Protein AF-T1JHG7-F1 (afdb_monomer)

Radius of gyration: 32.0 Å; Cα contacts (8 Å, |Δi|>4): 4; chains: 1; bounding box: 45×43×95 Å

Organism: Strigamia maritima (NCBI:txid126957)

Foldseek 3Di:
DDDDDPDDDPDDDPDDCVPDDPCDDDDVVVVVVVVVVVVVVVVVCVVCPCVVPDDPPDDPVPPPDPPPDDDDDPPPPPPPPPPPPPPPDDDPPPPPPDDD

Structure (mmCIF, N/CA/C/O backbone):
data_AF-T1JHG7-F1
#
_entry.id   AF-T1JHG7-F1
#
loop_
_atom_site.group_PDB
_atom_site.id
_atom_site.type_symbol
_atom_site.label_atom_id
_atom_site.label_alt_id
_atom_site.label_comp_id
_atom_site.label_asym_id
_atom_site.label_entity_id
_atom_site.label_seq_id
_atom_site.pdbx_PDB_ins_code
_atom_site.Cartn_x
_atom_site.Cartn_y
_atom_site.Cartn_z
_atom_site.occupancy
_atom_site.B_iso_or_equiv
_atom_site.auth_se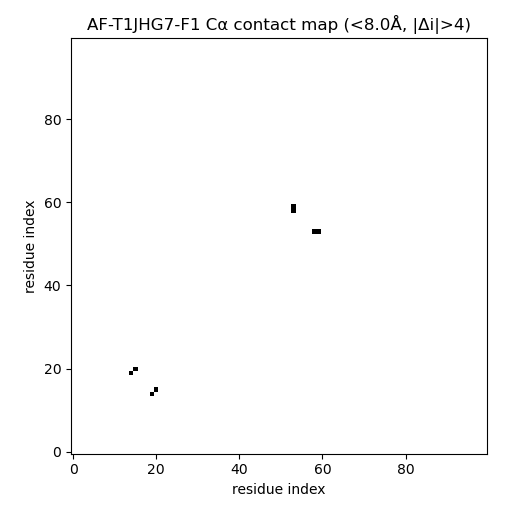q_id
_atom_site.auth_comp_id
_atom_site.auth_asym_id
_atom_site.auth_atom_id
_atom_site.pdbx_PDB_model_num
ATOM 1 N N . MET A 1 1 ? 11.712 -19.863 -55.958 1.00 50.16 1 MET A N 1
ATOM 2 C CA . MET A 1 1 ? 11.772 -19.200 -54.638 1.00 50.16 1 MET A CA 1
ATOM 3 C C . MET A 1 1 ? 11.812 -17.704 -54.896 1.00 50.16 1 MET A C 1
ATOM 5 O O . MET A 1 1 ? 12.670 -17.278 -55.656 1.00 50.16 1 MET A O 1
ATOM 9 N N . ASN A 1 2 ? 10.835 -16.945 -54.396 1.00 55.88 2 ASN A N 1
ATOM 10 C CA . ASN A 1 2 ? 10.801 -15.489 -54.581 1.00 55.88 2 ASN A CA 1
ATOM 11 C C . ASN A 1 2 ? 11.834 -14.843 -53.638 1.00 55.88 2 ASN A C 1
ATOM 13 O O . ASN A 1 2 ? 11.928 -15.295 -52.495 1.00 55.88 2 ASN A O 1
ATOM 17 N N . PRO A 1 3 ? 12.617 -13.843 -54.080 1.00 63.75 3 PRO A N 1
ATOM 18 C CA . PRO A 1 3 ? 13.590 -13.191 -53.213 1.00 63.75 3 PRO A CA 1
ATOM 19 C C . PRO A 1 3 ? 12.876 -12.406 -52.099 1.00 63.75 3 PRO A C 1
ATOM 21 O O . PRO A 1 3 ? 11.764 -11.914 -52.319 1.00 63.75 3 PRO A O 1
ATOM 24 N N . PRO A 1 4 ? 13.485 -12.274 -50.907 1.00 70.94 4 PRO A N 1
ATOM 25 C CA . PRO A 1 4 ? 12.916 -11.465 -49.838 1.00 70.94 4 PRO A CA 1
ATOM 26 C C . PRO A 1 4 ? 12.777 -10.011 -50.306 1.00 70.94 4 PRO A C 1
ATOM 28 O O . PRO A 1 4 ? 13.701 -9.428 -50.874 1.00 70.94 4 PRO A O 1
ATOM 31 N N . SER A 1 5 ? 11.592 -9.442 -50.090 1.00 69.19 5 SER A N 1
ATOM 32 C CA . SER A 1 5 ? 11.319 -8.019 -50.298 1.00 69.19 5 SER A CA 1
ATOM 33 C C . SER A 1 5 ? 12.319 -7.182 -49.494 1.00 69.19 5 SER A C 1
ATOM 35 O O . SER A 1 5 ? 12.396 -7.327 -48.278 1.00 69.19 5 SER A O 1
ATOM 37 N N . LEU A 1 6 ? 13.053 -6.288 -50.165 1.00 77.69 6 LEU A N 1
ATOM 38 C CA . LEU A 1 6 ? 14.011 -5.356 -49.547 1.00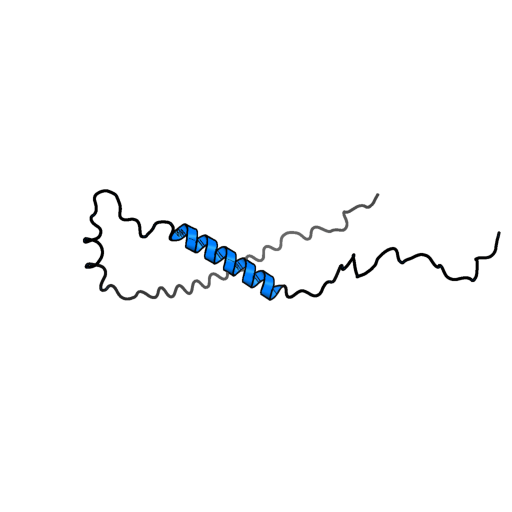 77.69 6 LEU A CA 1
ATOM 39 C C . LEU A 1 6 ? 13.346 -4.174 -48.813 1.00 77.69 6 LEU A C 1
ATOM 41 O O . LEU A 1 6 ? 14.042 -3.273 -48.349 1.00 77.69 6 LEU A O 1
ATOM 45 N N . PHE A 1 7 ? 12.014 -4.139 -48.726 1.00 79.81 7 PHE A N 1
ATOM 46 C CA . PHE A 1 7 ? 11.295 -3.037 -48.089 1.00 79.81 7 PHE A CA 1
ATOM 47 C C . PHE A 1 7 ? 11.002 -3.325 -46.610 1.00 79.81 7 PHE A C 1
ATOM 49 O O . PHE A 1 7 ? 10.582 -4.440 -46.284 1.00 79.81 7 PHE A O 1
ATOM 56 N N . PRO A 1 8 ? 11.188 -2.336 -45.716 1.00 85.25 8 PRO A N 1
ATOM 57 C CA . PRO A 1 8 ? 10.875 -2.486 -44.301 1.00 85.25 8 PRO A CA 1
ATOM 58 C C . PRO A 1 8 ? 9.368 -2.668 -44.075 1.00 85.25 8 PRO A C 1
ATOM 60 O O . PRO A 1 8 ? 8.538 -2.181 -44.845 1.00 85.25 8 PRO A O 1
ATOM 63 N N . SER A 1 9 ? 9.020 -3.355 -42.985 1.00 81.81 9 SER A N 1
ATOM 64 C CA . SER A 1 9 ? 7.633 -3.490 -42.531 1.00 81.81 9 SER A CA 1
ATOM 65 C C . SER A 1 9 ? 7.073 -2.134 -42.096 1.00 81.81 9 SER A C 1
ATOM 67 O O . SER A 1 9 ? 7.723 -1.402 -41.353 1.00 81.81 9 SER A O 1
ATOM 69 N N . LEU A 1 10 ? 5.851 -1.824 -42.536 1.00 87.62 10 LEU A N 1
ATOM 70 C CA . LEU A 1 10 ? 5.082 -0.643 -42.117 1.00 87.62 10 LEU A CA 1
ATOM 71 C C . LEU A 1 10 ? 4.014 -0.987 -41.069 1.00 87.62 10 LEU A C 1
ATOM 73 O O . LEU A 1 10 ? 3.128 -0.180 -40.791 1.00 87.62 10 LEU A O 1
ATOM 77 N N . LEU A 1 11 ? 4.056 -2.204 -40.525 1.00 88.75 11 LEU A N 1
ATOM 78 C CA . LEU A 1 11 ? 3.131 -2.622 -39.482 1.00 88.75 11 LEU A CA 1
ATOM 79 C C . LEU A 1 11 ? 3.540 -2.007 -38.136 1.00 88.75 11 LEU A C 1
ATOM 81 O O . LEU A 1 11 ? 4.737 -1.872 -37.863 1.00 88.75 11 LEU A O 1
ATOM 85 N N . PRO A 1 12 ? 2.564 -1.646 -37.285 1.00 87.50 12 PRO A N 1
ATOM 86 C CA . PRO A 1 12 ? 2.851 -1.176 -35.941 1.00 87.50 12 PRO A CA 1
ATOM 87 C C . PRO A 1 12 ? 3.572 -2.256 -35.138 1.00 87.50 12 PRO A C 1
ATOM 89 O O . PRO A 1 12 ? 3.439 -3.457 -35.395 1.00 87.50 12 PRO A O 1
ATOM 92 N N . ARG A 1 13 ? 4.342 -1.814 -34.143 1.00 86.44 13 ARG A N 1
ATOM 93 C CA . ARG A 1 13 ? 5.031 -2.743 -33.254 1.00 86.44 13 ARG A CA 1
ATOM 94 C C . ARG A 1 13 ? 3.999 -3.536 -32.449 1.00 86.44 13 ARG A C 1
ATOM 96 O O . ARG A 1 13 ? 3.041 -2.943 -31.955 1.00 86.44 13 ARG A O 1
ATOM 103 N N . PRO A 1 14 ? 4.206 -4.849 -32.279 1.00 87.75 14 PRO A N 1
ATOM 104 C CA . PRO A 1 14 ? 3.297 -5.690 -31.512 1.00 87.75 14 PRO A CA 1
ATOM 105 C C . PRO A 1 14 ? 3.338 -5.399 -30.012 1.00 87.75 14 PRO A C 1
ATOM 107 O O . PRO A 1 14 ? 2.418 -5.799 -29.320 1.00 87.75 14 PRO A O 1
ATOM 110 N N . VAL A 1 15 ? 4.376 -4.725 -29.513 1.00 91.25 15 VAL A N 1
ATOM 111 C CA . VAL A 1 15 ? 4.525 -4.328 -28.111 1.00 91.25 15 VAL A CA 1
ATOM 112 C C . VAL A 1 15 ? 4.884 -2.848 -28.082 1.00 91.25 15 VAL A C 1
ATOM 114 O O . VAL A 1 15 ? 5.794 -2.420 -28.802 1.00 91.25 15 VAL A O 1
ATOM 117 N N . ASP A 1 16 ? 4.171 -2.069 -27.269 1.00 89.31 16 ASP A N 1
ATOM 118 C CA . ASP A 1 16 ? 4.462 -0.653 -27.074 1.00 89.31 16 ASP A CA 1
ATOM 119 C C . ASP A 1 16 ? 4.529 -0.293 -25.582 1.00 89.31 16 ASP A C 1
ATOM 121 O O . ASP A 1 16 ? 3.595 -0.622 -24.850 1.00 89.31 16 ASP A O 1
ATOM 125 N N . PRO A 1 17 ? 5.564 0.438 -25.131 1.00 88.38 17 PRO A N 1
ATOM 126 C CA . PRO A 1 17 ? 5.675 0.907 -23.750 1.00 88.38 17 PRO A CA 1
ATOM 127 C C . PRO A 1 17 ? 4.476 1.721 -23.251 1.00 88.38 17 PRO A C 1
ATOM 129 O O . PRO A 1 17 ? 4.251 1.786 -22.046 1.00 88.38 17 PRO A O 1
ATOM 132 N N . LEU A 1 18 ? 3.693 2.329 -24.153 1.00 86.44 18 LEU A N 1
ATOM 133 C CA . LEU A 1 18 ? 2.477 3.065 -23.793 1.00 86.44 18 LEU A CA 1
ATOM 134 C C . LEU A 1 18 ? 1.401 2.177 -23.152 1.00 86.44 18 LEU A C 1
ATOM 136 O O . LEU A 1 18 ? 0.604 2.677 -22.362 1.00 86.44 18 LEU A O 1
ATOM 140 N N . TRP A 1 19 ? 1.357 0.888 -23.49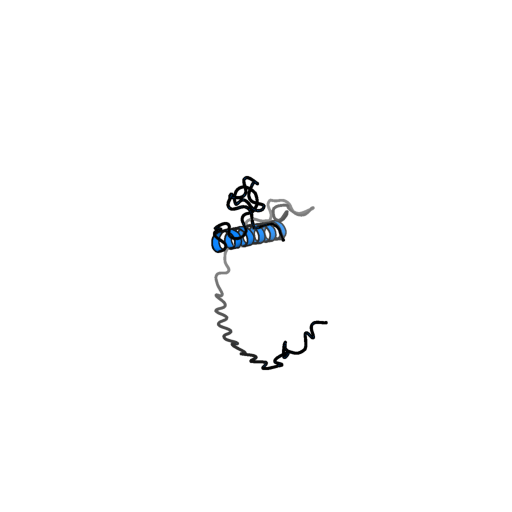4 1.00 86.75 19 TRP A N 1
ATOM 141 C CA . TRP A 1 19 ? 0.345 -0.055 -22.997 1.00 86.75 19 TRP A CA 1
ATOM 142 C C . TRP A 1 19 ? 0.930 -1.369 -22.464 1.00 86.75 19 TRP A C 1
ATOM 144 O O . TRP A 1 19 ? 0.196 -2.177 -21.902 1.00 86.75 19 TRP A O 1
ATOM 154 N N . PHE A 1 20 ? 2.241 -1.570 -22.599 1.00 87.38 20 PHE A N 1
ATOM 155 C CA . PHE A 1 20 ? 2.969 -2.716 -22.073 1.00 87.38 20 PHE A CA 1
ATOM 156 C C . PHE A 1 20 ? 4.333 -2.275 -21.526 1.00 87.38 20 PHE A C 1
ATOM 158 O O . PHE A 1 20 ? 5.318 -2.179 -22.259 1.00 87.38 20 PHE A O 1
ATOM 165 N N . SER A 1 21 ? 4.375 -1.987 -20.224 1.00 86.75 21 SER A N 1
ATOM 166 C CA . SER A 1 21 ? 5.592 -1.645 -19.480 1.00 86.75 21 SER A CA 1
ATOM 167 C C . SER A 1 21 ? 5.887 -2.742 -18.460 1.00 86.75 21 SER A C 1
ATOM 169 O O . SER A 1 21 ? 5.164 -2.833 -17.471 1.00 86.75 21 SER A O 1
ATOM 171 N N . VAL A 1 22 ? 6.912 -3.559 -18.721 1.00 82.38 22 VAL A N 1
ATOM 172 C CA . VAL A 1 22 ? 7.352 -4.632 -17.808 1.00 82.38 22 VAL A CA 1
ATOM 173 C C . VAL A 1 22 ? 8.172 -4.041 -16.664 1.00 82.38 22 VAL A C 1
ATOM 175 O O . VAL A 1 22 ? 7.803 -4.199 -15.510 1.00 82.38 22 VAL A O 1
ATOM 178 N N . ASP A 1 23 ? 9.191 -3.247 -16.995 1.00 84.56 23 ASP A N 1
ATOM 179 C CA . ASP A 1 23 ? 10.095 -2.643 -16.010 1.00 84.56 23 ASP A CA 1
ATOM 180 C C . ASP A 1 23 ? 9.711 -1.185 -15.775 1.00 84.56 23 ASP A C 1
ATOM 182 O O . ASP A 1 23 ? 10.404 -0.248 -16.188 1.00 84.56 23 ASP A O 1
ATOM 186 N N . ARG A 1 24 ? 8.526 -0.969 -15.205 1.00 83.81 24 ARG A N 1
ATOM 187 C CA . ARG A 1 24 ? 8.122 0.381 -14.821 1.00 83.81 24 ARG A CA 1
ATOM 188 C C . ARG A 1 24 ? 8.910 0.745 -13.555 1.00 83.81 24 ARG A C 1
ATOM 190 O O . ARG A 1 24 ? 8.766 0.030 -12.574 1.00 83.81 24 ARG A O 1
ATOM 197 N N . PRO A 1 25 ? 9.724 1.817 -13.552 1.00 86.25 25 PRO A N 1
ATOM 198 C CA . PRO A 1 25 ? 10.435 2.212 -12.343 1.00 86.25 25 PRO A CA 1
ATOM 199 C C . PRO A 1 25 ? 9.431 2.500 -11.223 1.00 86.25 25 PRO A C 1
ATOM 201 O O . PRO A 1 25 ? 8.560 3.360 -11.393 1.00 86.25 25 PRO A O 1
ATOM 204 N N . CYS A 1 26 ? 9.550 1.781 -10.115 1.00 88.25 26 CYS A N 1
ATOM 205 C CA . CYS A 1 26 ? 8.808 1.991 -8.878 1.00 88.25 26 CYS A CA 1
ATOM 206 C C . CYS A 1 26 ? 9.780 2.054 -7.695 1.00 88.25 26 CYS A C 1
ATOM 208 O O . CYS A 1 26 ? 10.944 1.673 -7.811 1.00 88.25 26 CYS A O 1
ATOM 210 N N . ASP A 1 27 ? 9.310 2.653 -6.604 1.00 95.19 27 ASP A N 1
ATOM 21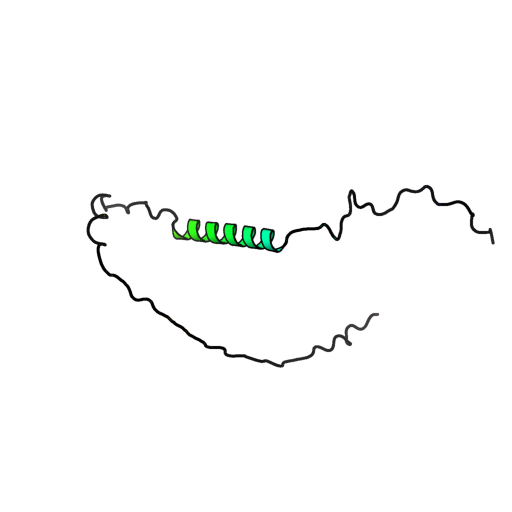1 C CA . ASP A 1 27 ? 10.039 2.759 -5.343 1.00 95.19 27 ASP A CA 1
ATOM 212 C C . ASP A 1 27 ? 9.436 1.742 -4.373 1.00 95.19 27 ASP A C 1
ATOM 214 O O . ASP A 1 27 ? 8.472 2.041 -3.663 1.00 95.19 27 ASP A O 1
ATOM 218 N N . ASP A 1 28 ? 9.961 0.519 -4.436 1.00 94.06 28 ASP A N 1
ATOM 219 C CA . ASP A 1 28 ? 9.432 -0.639 -3.710 1.00 94.06 28 ASP A CA 1
ATOM 220 C C . ASP A 1 28 ? 9.497 -0.429 -2.192 1.00 94.06 28 ASP A C 1
ATOM 222 O O . ASP A 1 28 ? 8.570 -0.798 -1.475 1.00 94.06 28 ASP A O 1
ATOM 226 N N . GLU A 1 29 ? 10.545 0.242 -1.706 1.00 97.25 29 GLU A N 1
ATOM 227 C CA . GLU A 1 29 ? 10.723 0.549 -0.284 1.00 97.25 29 GLU A CA 1
ATOM 228 C C . GLU A 1 29 ? 9.612 1.469 0.225 1.00 97.25 29 GLU A C 1
ATOM 230 O O . GLU A 1 29 ? 9.018 1.227 1.275 1.00 97.25 29 GLU A O 1
ATOM 235 N N . ASN A 1 30 ? 9.282 2.520 -0.531 1.00 97.19 30 ASN A N 1
ATOM 236 C CA . ASN A 1 30 ? 8.206 3.425 -0.143 1.00 97.19 30 ASN A CA 1
ATOM 237 C C . ASN A 1 30 ? 6.827 2.744 -0.192 1.00 97.19 30 ASN A C 1
ATOM 239 O O . ASN A 1 30 ? 5.986 3.019 0.666 1.00 97.19 30 ASN A O 1
ATOM 243 N N . GLU A 1 31 ? 6.574 1.882 -1.182 1.00 96.75 31 GLU A N 1
ATOM 244 C CA . GLU A 1 31 ? 5.333 1.096 -1.246 1.00 96.75 31 GLU A CA 1
ATOM 245 C C . GLU A 1 31 ? 5.209 0.156 -0.043 1.00 96.75 31 GLU A C 1
ATOM 247 O O . GLU A 1 31 ? 4.162 0.121 0.607 1.00 96.75 31 GLU A O 1
ATOM 252 N N . LEU A 1 32 ? 6.290 -0.544 0.296 1.00 97.94 32 LEU A N 1
ATOM 253 C CA . LEU A 1 32 ? 6.336 -1.466 1.424 1.00 97.94 32 LEU A CA 1
ATOM 254 C C . LEU A 1 32 ? 6.085 -0.733 2.747 1.00 97.94 32 LEU A C 1
ATOM 256 O O . LEU A 1 32 ? 5.178 -1.106 3.491 1.00 97.94 32 LEU A O 1
ATOM 260 N N . VAL A 1 33 ? 6.790 0.374 2.998 1.00 98.44 33 VAL A N 1
ATOM 261 C CA . VAL A 1 33 ? 6.593 1.202 4.201 1.00 98.44 33 VAL A CA 1
ATOM 262 C C . VAL A 1 33 ? 5.154 1.714 4.302 1.00 98.44 33 VAL A C 1
ATOM 264 O O . VAL A 1 33 ? 4.574 1.750 5.391 1.00 98.44 33 VAL A O 1
ATOM 267 N N . GLN A 1 34 ? 4.549 2.104 3.178 1.00 98.44 34 GLN A N 1
ATOM 268 C CA . GLN A 1 34 ? 3.151 2.524 3.156 1.00 98.44 34 GLN A CA 1
ATOM 269 C C . GLN A 1 34 ? 2.217 1.376 3.557 1.00 98.44 34 GLN A C 1
ATOM 271 O O . GLN A 1 34 ? 1.351 1.571 4.413 1.00 98.44 34 GLN A O 1
ATOM 276 N N . GLN A 1 35 ? 2.403 0.187 2.984 1.00 98.62 35 GLN A N 1
ATOM 277 C CA . GLN A 1 35 ? 1.582 -0.982 3.301 1.00 98.62 35 GLN A CA 1
ATOM 278 C C . GLN A 1 35 ? 1.715 -1.403 4.767 1.00 98.62 35 GLN A C 1
ATOM 280 O O . GLN A 1 35 ? 0.709 -1.678 5.425 1.00 98.62 35 GLN A O 1
ATOM 285 N N . GLU A 1 36 ? 2.928 -1.400 5.311 1.00 98.56 36 GLU A N 1
ATOM 286 C CA . GLU A 1 36 ? 3.169 -1.701 6.721 1.00 98.56 36 GLU A CA 1
ATOM 287 C C . GLU A 1 36 ? 2.516 -0.670 7.642 1.00 98.56 36 GLU A C 1
ATOM 289 O O . GLU A 1 36 ? 1.872 -1.037 8.625 1.00 98.56 36 GLU A O 1
ATOM 294 N N . SER A 1 37 ? 2.612 0.619 7.309 1.00 98.56 37 SER A N 1
ATOM 295 C CA . SER A 1 37 ? 1.975 1.687 8.084 1.00 98.56 37 SER A CA 1
ATOM 296 C C . SER A 1 37 ? 0.451 1.553 8.106 1.00 98.56 37 SER A C 1
ATOM 298 O O . SER A 1 37 ? -0.169 1.666 9.169 1.00 98.56 37 SER A O 1
ATOM 300 N N . GLU A 1 38 ? -0.161 1.268 6.955 1.00 98.69 38 GLU A N 1
ATOM 301 C CA . GLU A 1 38 ? -1.602 1.026 6.849 1.00 98.69 38 GLU A CA 1
ATOM 302 C C . GLU A 1 38 ? -2.025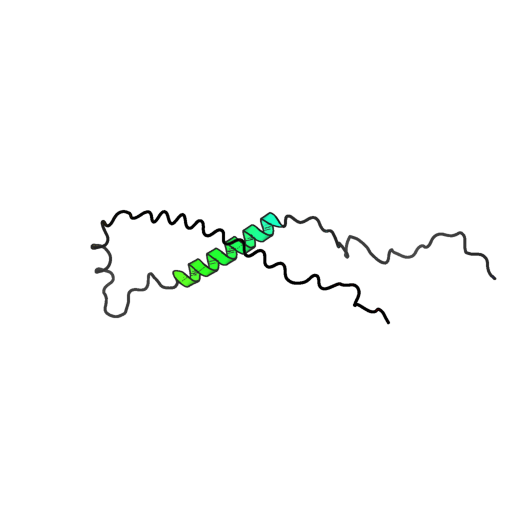 -0.199 7.667 1.00 98.69 38 GLU A C 1
ATOM 304 O O . GLU A 1 38 ? -3.020 -0.148 8.397 1.00 98.69 38 GLU A O 1
ATOM 309 N N . HIS A 1 39 ? -1.241 -1.277 7.610 1.00 98.69 39 HIS A N 1
ATOM 310 C CA . HIS A 1 39 ? -1.483 -2.483 8.393 1.00 98.69 39 HIS A CA 1
ATOM 311 C C . HIS A 1 39 ? -1.388 -2.220 9.901 1.00 98.69 39 HIS A C 1
ATOM 313 O O . HIS A 1 39 ? -2.282 -2.616 10.651 1.00 98.69 39 HIS A O 1
ATOM 319 N N . GLN A 1 40 ? -0.367 -1.488 10.351 1.00 98.69 40 GLN A N 1
ATOM 320 C CA . GLN A 1 40 ? -0.234 -1.130 11.763 1.00 98.69 40 GLN A CA 1
ATOM 321 C C . GLN A 1 40 ? -1.383 -0.241 12.232 1.00 98.69 40 GLN A C 1
ATOM 323 O O . GLN A 1 40 ? -1.966 -0.490 13.286 1.00 98.69 40 GLN A O 1
ATOM 328 N N . SER A 1 41 ? -1.787 0.742 11.423 1.00 98.50 41 SER A N 1
ATOM 329 C CA . SER A 1 41 ? -2.952 1.578 11.725 1.00 98.50 41 SER A CA 1
ATOM 330 C C . SER A 1 41 ? -4.230 0.747 11.868 1.00 98.50 41 SER A C 1
ATOM 332 O O . SER A 1 41 ? -5.025 0.983 12.782 1.00 98.50 41 SER A O 1
ATOM 334 N N . TRP A 1 42 ? -4.414 -0.259 11.011 1.00 98.62 42 TRP A N 1
ATOM 335 C CA . TRP A 1 42 ? -5.541 -1.182 11.093 1.00 98.62 42 TRP A CA 1
ATOM 336 C C . TRP A 1 42 ? -5.530 -2.010 12.385 1.00 98.62 42 TRP A C 1
ATOM 338 O O . TRP A 1 42 ? -6.563 -2.101 13.053 1.00 98.62 42 TRP A O 1
ATOM 348 N N . LEU A 1 43 ? -4.376 -2.547 12.787 1.00 98.50 43 LEU A N 1
ATOM 349 C CA . LEU A 1 43 ? -4.232 -3.276 14.051 1.00 98.50 43 LEU A CA 1
ATOM 350 C C . LEU A 1 43 ? -4.517 -2.383 15.263 1.00 98.50 43 LEU A C 1
ATOM 352 O O . LEU A 1 43 ? -5.291 -2.773 16.138 1.00 98.50 43 LEU A O 1
ATOM 356 N N . THR A 1 44 ? -3.975 -1.161 15.294 1.00 98.25 44 THR A N 1
ATOM 357 C CA . THR A 1 44 ? -4.262 -0.179 16.352 1.00 98.25 44 THR A CA 1
ATOM 358 C C . THR A 1 44 ? -5.755 0.139 16.421 1.00 98.25 44 THR A C 1
ATOM 360 O O . THR A 1 44 ? -6.336 0.157 17.506 1.00 98.25 44 THR A O 1
ATOM 363 N N . ALA A 1 45 ? -6.409 0.339 15.275 1.00 97.81 45 ALA A N 1
ATOM 364 C CA . ALA A 1 45 ? -7.841 0.618 15.224 1.00 97.81 45 ALA A CA 1
ATOM 365 C C . ALA A 1 45 ? -8.686 -0.542 15.770 1.00 97.81 45 ALA A C 1
ATOM 367 O O . ALA A 1 45 ? -9.720 -0.301 16.388 1.00 97.81 45 ALA A O 1
ATOM 368 N N . ILE A 1 46 ? -8.258 -1.791 15.563 1.00 97.62 46 ILE A N 1
ATOM 369 C CA . ILE A 1 46 ? -8.910 -2.967 16.150 1.00 97.62 46 ILE A CA 1
ATOM 370 C C . ILE A 1 46 ? -8.680 -3.012 17.661 1.00 97.62 46 ILE A C 1
ATOM 372 O O . ILE A 1 46 ? -9.639 -3.197 18.409 1.00 97.62 46 ILE A O 1
ATOM 376 N N . ALA A 1 47 ? -7.435 -2.840 18.108 1.00 97.12 47 ALA A N 1
ATOM 377 C CA . ALA A 1 47 ? -7.059 -2.947 19.516 1.00 97.12 47 ALA A CA 1
ATOM 378 C C . ALA A 1 47 ? -7.765 -1.905 20.395 1.00 97.12 47 ALA A C 1
ATOM 380 O O . ALA A 1 47 ? -8.214 -2.215 21.495 1.00 97.12 47 ALA A O 1
ATOM 381 N N . HIS A 1 48 ? -7.908 -0.680 19.889 1.00 95.94 48 HIS A N 1
ATOM 382 C CA . HIS A 1 48 ? -8.520 0.430 20.620 1.00 95.94 48 HIS A CA 1
ATOM 383 C C . HIS A 1 48 ? -9.996 0.643 20.293 1.00 95.94 48 HIS A C 1
ATOM 385 O O . HIS A 1 48 ? -10.582 1.651 20.694 1.00 95.94 48 HIS A O 1
ATOM 391 N N . LYS A 1 49 ? -10.616 -0.290 19.567 1.00 95.81 49 LYS A N 1
ATOM 392 C CA . LYS A 1 49 ? -12.011 -0.153 19.175 1.00 95.81 49 LYS A CA 1
ATOM 393 C C . LYS A 1 49 ? -12.916 -0.066 20.406 1.00 95.81 49 LYS A C 1
ATOM 395 O O . LYS A 1 49 ? -12.934 -0.979 21.226 1.00 95.81 49 LYS A O 1
ATOM 400 N N . ASP A 1 50 ? -13.691 1.015 20.483 1.00 91.94 50 ASP A N 1
ATOM 401 C CA . ASP A 1 50 ? -14.689 1.270 21.530 1.00 91.94 50 ASP A CA 1
ATOM 402 C C . ASP A 1 50 ? -14.106 1.301 22.965 1.00 91.94 50 ASP A C 1
ATOM 404 O O . ASP A 1 50 ? -14.831 1.097 23.939 1.00 91.94 50 ASP A O 1
ATOM 408 N N . ASN A 1 51 ? -12.799 1.565 23.113 1.00 90.56 51 ASN A N 1
ATOM 409 C CA . ASN A 1 51 ? -12.127 1.632 24.418 1.00 90.56 51 ASN A CA 1
ATOM 410 C C . ASN A 1 51 ? -12.667 2.770 25.310 1.00 90.56 51 ASN A C 1
ATOM 412 O O . ASN A 1 51 ? -12.690 2.654 26.532 1.00 90.56 51 ASN A O 1
ATOM 416 N N . ASP A 1 52 ? -13.166 3.842 24.700 1.00 89.00 52 ASP A N 1
ATOM 417 C CA . ASP A 1 52 ? -13.769 4.999 25.361 1.00 89.00 52 ASP A CA 1
ATOM 418 C C . ASP A 1 52 ? -15.230 4.771 25.800 1.00 89.00 52 ASP A C 1
ATOM 420 O O . ASP A 1 52 ? -15.831 5.621 26.466 1.00 89.00 52 ASP A O 1
ATOM 424 N N . VAL A 1 53 ? -15.826 3.623 25.462 1.00 88.62 53 VAL A N 1
ATOM 425 C CA . VAL A 1 53 ? -17.208 3.305 25.826 1.00 88.62 53 VAL A CA 1
ATOM 426 C C . VAL A 1 53 ? -17.271 2.776 27.258 1.00 88.62 53 VAL A C 1
ATOM 428 O O . VAL A 1 53 ? -16.931 1.629 27.549 1.00 88.62 53 VAL A O 1
ATOM 431 N N . ALA A 1 54 ? -17.791 3.604 28.166 1.00 86.00 54 ALA A N 1
ATOM 432 C CA . ALA A 1 54 ? -18.033 3.197 29.546 1.00 86.00 54 ALA A CA 1
ATOM 433 C C . ALA A 1 54 ? -19.008 1.996 29.616 1.00 86.00 54 ALA A C 1
ATOM 435 O O . ALA A 1 54 ? -20.071 2.018 28.980 1.00 86.00 54 ALA A O 1
ATOM 436 N N . PRO A 1 55 ? -18.703 0.953 30.411 1.00 87.62 55 PRO A N 1
ATOM 437 C CA . PRO A 1 55 ? -19.566 -0.214 30.522 1.00 87.62 55 PRO A CA 1
ATOM 438 C C . PRO A 1 55 ? -20.884 0.133 31.223 1.00 87.62 55 PRO A C 1
ATOM 440 O O . PRO A 1 55 ? -20.952 1.000 32.098 1.00 87.62 55 PRO A O 1
ATOM 443 N N . ILE A 1 56 ? -21.947 -0.596 30.874 1.00 87.62 56 ILE A N 1
ATOM 444 C CA . ILE A 1 56 ? -23.270 -0.413 31.483 1.00 87.62 56 ILE A CA 1
ATOM 445 C C . ILE A 1 56 ? -23.160 -0.593 33.002 1.00 87.62 56 ILE A C 1
ATOM 447 O O . ILE A 1 56 ? -22.733 -1.639 33.486 1.00 87.62 56 ILE A O 1
ATOM 451 N N . GLY A 1 57 ? -23.594 0.421 33.749 1.00 85.00 57 GLY A N 1
ATOM 452 C CA . GLY A 1 57 ? -23.607 0.401 35.211 1.00 85.00 57 GLY A CA 1
ATOM 453 C C . GLY A 1 57 ? -22.400 1.057 35.885 1.00 85.00 57 GLY A C 1
ATOM 454 O O . GLY A 1 57 ? -22.461 1.240 37.097 1.00 85.00 57 GLY A O 1
ATOM 455 N N . LYS A 1 58 ? -21.365 1.472 35.142 1.00 76.19 58 LYS A N 1
ATOM 456 C CA . LYS A 1 58 ? -20.325 2.379 35.651 1.00 76.19 58 LYS A CA 1
ATOM 457 C C . LYS A 1 58 ? -20.633 3.801 35.199 1.00 76.19 58 LYS A C 1
ATOM 459 O O . LYS A 1 58 ? -20.969 4.029 34.037 1.00 76.19 58 LYS A O 1
ATOM 464 N N . THR A 1 59 ? -20.570 4.767 36.110 1.00 67.44 59 THR A N 1
ATOM 465 C CA . THR A 1 59 ? -20.674 6.176 35.704 1.00 67.44 59 THR A CA 1
ATOM 466 C C . THR A 1 59 ? -19.317 6.640 35.187 1.00 67.44 59 THR A C 1
ATOM 468 O O . THR A 1 59 ? -18.296 6.294 35.769 1.00 67.44 59 THR A O 1
ATOM 471 N N . ALA A 1 60 ? -19.291 7.465 34.135 1.00 61.75 60 ALA A N 1
ATOM 472 C CA . ALA A 1 60 ? -18.057 8.019 33.554 1.00 61.75 60 ALA A CA 1
ATOM 473 C C . ALA A 1 60 ? -17.173 8.813 34.551 1.00 61.75 60 ALA A C 1
ATOM 475 O O . ALA A 1 60 ? -16.079 9.239 34.204 1.00 61.75 60 ALA A O 1
ATOM 476 N N . SER A 1 61 ? -17.655 9.025 35.780 1.00 61.38 61 SER A N 1
ATOM 477 C CA . SER A 1 61 ? -16.973 9.739 36.857 1.00 61.38 61 SER A CA 1
ATOM 478 C C . SER A 1 61 ? -16.054 8.861 37.723 1.00 61.38 61 SER A C 1
ATOM 480 O O . SER A 1 61 ? -15.360 9.423 38.561 1.00 61.38 61 SER A O 1
ATOM 482 N N . GLU A 1 62 ? -16.050 7.529 37.573 1.00 57.97 62 GLU A N 1
ATOM 483 C CA . GLU A 1 62 ? -15.217 6.619 38.394 1.00 57.97 62 GLU A CA 1
ATOM 484 C C . GLU A 1 62 ? -13.821 6.331 37.802 1.00 57.97 62 GLU A C 1
ATOM 486 O O . GLU A 1 62 ? -13.042 5.617 38.418 1.00 57.97 62 GLU A O 1
ATOM 491 N N . ASN A 1 63 ? -13.487 6.861 36.620 1.00 57.44 63 ASN A N 1
ATOM 492 C CA . ASN A 1 63 ? -12.364 6.371 35.807 1.00 57.44 63 ASN A CA 1
ATOM 493 C C . ASN A 1 63 ? -11.130 7.298 35.736 1.00 57.44 63 ASN A C 1
ATOM 495 O O . ASN A 1 63 ? -10.310 7.109 34.845 1.00 57.44 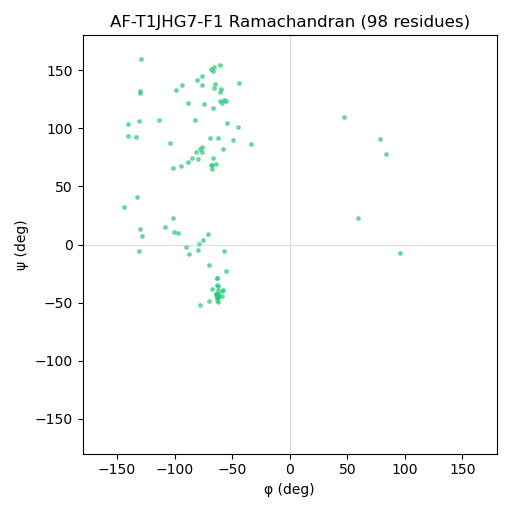63 ASN A O 1
ATOM 499 N N . PHE A 1 64 ? -11.002 8.301 36.615 1.00 56.38 64 PHE A N 1
ATOM 500 C CA . PHE A 1 64 ? -9.978 9.353 36.463 1.00 56.38 64 PHE A CA 1
ATOM 501 C C . PHE A 1 64 ? -9.071 9.624 37.676 1.00 56.38 64 PHE A C 1
ATOM 503 O O . PHE A 1 64 ? -8.308 10.578 37.602 1.00 56.38 64 PHE A O 1
ATOM 510 N N . ASP A 1 65 ? -9.114 8.835 38.757 1.00 52.88 65 ASP A N 1
ATOM 511 C CA . ASP A 1 65 ? -8.405 9.209 40.002 1.00 52.88 65 ASP A CA 1
ATOM 512 C C . ASP A 1 65 ? -7.508 8.115 40.625 1.00 52.88 65 ASP A C 1
ATOM 514 O O . ASP A 1 65 ? -7.091 8.286 41.763 1.00 52.88 65 ASP A O 1
ATOM 518 N N . ASP A 1 66 ? -7.189 7.013 39.927 1.00 52.47 66 ASP A N 1
ATOM 519 C CA . ASP A 1 66 ? -6.423 5.896 40.533 1.00 52.47 66 ASP A CA 1
ATOM 520 C C . ASP A 1 66 ? -5.424 5.193 39.577 1.00 52.47 66 ASP A C 1
ATOM 522 O O . ASP A 1 66 ? -5.172 3.998 39.697 1.00 52.47 66 ASP A O 1
AT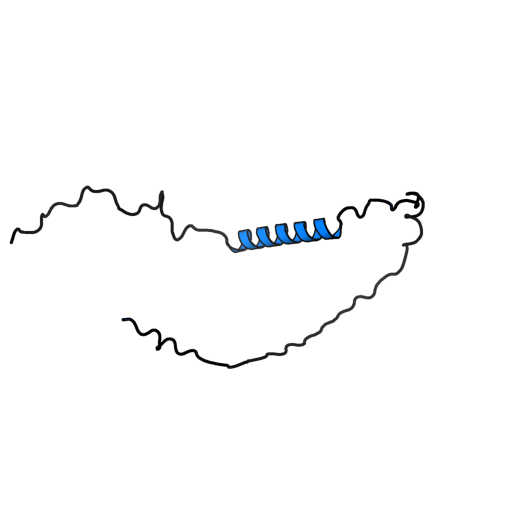OM 526 N N . GLU A 1 67 ? -4.836 5.917 38.618 1.00 52.78 67 GLU A N 1
ATOM 527 C CA . GLU A 1 67 ? -3.675 5.432 37.835 1.00 52.78 67 GLU A CA 1
ATOM 528 C C . GLU A 1 67 ? -2.576 6.510 37.754 1.00 52.78 67 GLU A C 1
ATOM 530 O O . GLU A 1 67 ? -1.972 6.740 36.709 1.00 52.78 67 GLU A O 1
ATOM 535 N N . ASP A 1 68 ? -2.342 7.212 38.867 1.00 53.12 68 ASP A N 1
ATOM 536 C CA . ASP A 1 68 ? -1.064 7.888 39.099 1.00 53.12 68 ASP A CA 1
ATOM 537 C C . ASP A 1 68 ? -0.133 6.881 39.793 1.00 53.12 68 ASP A C 1
ATOM 539 O O . ASP A 1 68 ? -0.447 6.380 40.873 1.00 53.12 68 ASP A O 1
ATOM 543 N N . ASP A 1 69 ? 1.004 6.623 39.149 1.00 55.00 69 ASP A N 1
ATOM 544 C CA . ASP A 1 69 ? 2.243 6.143 39.766 1.00 55.00 69 ASP A CA 1
ATOM 545 C C . ASP A 1 69 ? 2.416 4.625 40.029 1.00 55.00 69 ASP A C 1
ATOM 547 O O . ASP A 1 69 ? 2.393 4.143 41.163 1.00 55.00 69 ASP A O 1
ATOM 551 N N . THR A 1 70 ? 2.730 3.870 38.968 1.00 51.12 70 THR A N 1
ATOM 552 C CA . THR A 1 70 ? 3.845 2.904 39.048 1.00 51.12 70 THR A CA 1
ATOM 553 C C . THR A 1 70 ? 4.730 3.038 37.815 1.00 51.12 70 THR A C 1
ATOM 555 O O . THR A 1 70 ? 4.474 2.440 36.768 1.00 51.12 70 THR A O 1
ATOM 558 N N . GLU A 1 71 ? 5.747 3.878 37.974 1.00 53.50 71 GLU A N 1
ATOM 559 C CA . GLU A 1 71 ? 6.976 3.930 37.189 1.00 53.50 71 GLU A CA 1
ATOM 560 C C . GLU A 1 71 ? 7.573 2.528 36.922 1.00 53.50 71 GLU A C 1
ATOM 562 O O . GLU A 1 71 ? 7.608 1.673 37.804 1.00 53.50 71 GLU A O 1
ATOM 567 N N . GLU A 1 72 ? 8.041 2.355 35.683 1.00 54.62 72 GLU A N 1
ATOM 568 C CA . GLU A 1 72 ? 9.240 1.621 35.243 1.00 54.62 72 GLU A CA 1
ATOM 569 C C . GLU A 1 72 ? 9.526 0.206 35.781 1.00 54.62 72 GLU A C 1
ATOM 571 O O . GLU A 1 72 ? 10.072 0.043 36.866 1.00 54.62 72 GLU A O 1
ATOM 576 N N . GLU A 1 73 ? 9.391 -0.797 34.904 1.00 53.25 73 GLU A N 1
ATOM 577 C CA . GLU A 1 73 ? 10.498 -1.736 34.672 1.00 53.25 73 GLU A CA 1
ATOM 578 C C . GLU A 1 73 ? 10.721 -1.867 33.155 1.00 53.25 73 GLU A C 1
ATOM 580 O O . GLU A 1 73 ? 9.911 -2.426 32.416 1.00 53.25 73 GLU A O 1
ATOM 585 N N . ASP A 1 74 ? 11.810 -1.242 32.711 1.00 57.94 74 ASP A N 1
ATOM 586 C CA . ASP A 1 74 ? 12.503 -1.459 31.444 1.00 57.94 74 ASP A CA 1
ATOM 587 C C . ASP A 1 74 ? 13.005 -2.911 31.439 1.00 57.94 74 ASP A C 1
ATOM 589 O O . ASP A 1 74 ? 14.052 -3.221 32.011 1.00 57.94 74 ASP A O 1
ATOM 593 N N . ASP A 1 75 ? 12.197 -3.831 30.906 1.00 60.16 75 ASP A N 1
ATOM 594 C CA . ASP A 1 75 ? 12.613 -5.218 30.695 1.00 60.16 75 ASP A CA 1
ATOM 595 C C . ASP A 1 75 ? 13.493 -5.246 29.444 1.00 60.16 75 ASP A C 1
ATOM 597 O O . ASP A 1 75 ? 13.034 -5.484 28.322 1.00 60.16 75 ASP A O 1
ATOM 601 N N . ASP A 1 76 ? 14.764 -4.908 29.663 1.00 61.56 76 ASP A N 1
ATOM 602 C CA . ASP A 1 76 ? 15.888 -5.066 28.745 1.00 61.56 76 ASP A CA 1
ATOM 603 C C . ASP A 1 76 ? 16.091 -6.575 28.498 1.00 61.56 76 ASP A C 1
ATOM 605 O O . ASP A 1 76 ? 17.023 -7.212 28.993 1.00 61.56 76 ASP A O 1
ATOM 609 N N . ASN A 1 77 ? 15.137 -7.185 27.790 1.00 62.97 77 ASN A N 1
ATOM 610 C CA . ASN A 1 77 ? 15.204 -8.566 27.346 1.00 62.97 77 ASN A CA 1
ATOM 611 C C . ASN A 1 77 ? 16.100 -8.620 26.105 1.00 62.97 77 ASN A C 1
ATOM 613 O O . ASN A 1 77 ? 15.630 -8.770 24.975 1.00 62.97 77 ASN A O 1
ATOM 617 N N . ASP A 1 78 ? 17.402 -8.466 26.346 1.00 64.19 78 ASP A N 1
ATOM 618 C CA . ASP A 1 78 ? 18.481 -8.858 25.439 1.00 64.19 78 ASP A CA 1
ATOM 619 C C . ASP A 1 78 ? 18.516 -10.394 25.366 1.00 64.19 78 ASP A C 1
ATOM 621 O O . ASP A 1 78 ? 19.401 -11.060 25.904 1.00 64.19 78 ASP A O 1
ATOM 625 N N . ASP A 1 79 ? 17.473 -10.968 24.765 1.00 62.22 79 ASP A N 1
ATOM 626 C CA . ASP A 1 79 ? 17.420 -12.380 24.402 1.00 62.22 79 ASP A CA 1
ATOM 627 C C . ASP A 1 79 ? 18.097 -12.543 23.038 1.00 62.22 79 ASP A C 1
ATOM 629 O O . ASP A 1 79 ? 17.459 -12.679 21.990 1.00 62.22 79 ASP A O 1
ATOM 633 N N . ASP A 1 80 ? 19.429 -12.456 23.061 1.00 64.44 80 ASP A N 1
ATOM 634 C CA . ASP A 1 80 ? 20.316 -12.991 22.027 1.00 64.44 80 ASP A CA 1
ATOM 635 C C . ASP A 1 80 ? 20.245 -14.525 22.045 1.00 64.44 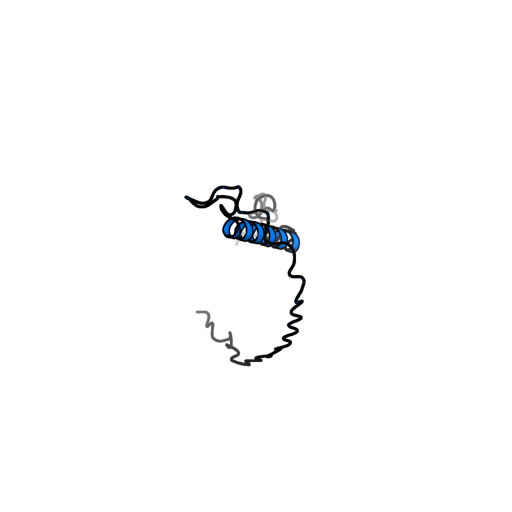80 ASP A C 1
ATOM 637 O O . ASP A 1 80 ? 21.203 -15.210 22.401 1.00 64.44 80 ASP A O 1
ATOM 641 N N . ASP A 1 81 ? 19.097 -15.073 21.650 1.00 64.94 81 ASP A N 1
ATOM 642 C CA . ASP A 1 81 ? 18.986 -16.467 21.225 1.00 64.94 81 ASP A CA 1
ATOM 643 C C . ASP A 1 81 ? 19.113 -16.508 19.696 1.00 64.94 81 ASP A C 1
ATOM 645 O O . ASP A 1 81 ? 18.190 -16.797 18.928 1.00 64.94 81 ASP A O 1
ATOM 649 N N . SER A 1 82 ? 20.323 -16.176 19.239 1.00 66.56 82 SER A N 1
ATOM 650 C CA . SER A 1 82 ? 20.818 -16.496 17.904 1.00 66.56 82 SER A CA 1
ATOM 651 C C . SER A 1 82 ? 21.005 -18.015 17.760 1.00 66.56 82 SER A C 1
ATOM 653 O O . SER A 1 82 ? 22.120 -18.505 17.570 1.00 66.56 82 SER A O 1
ATOM 655 N N . GLU A 1 83 ? 19.921 -18.788 17.817 1.00 64.38 83 GLU A N 1
ATOM 656 C CA . GLU A 1 83 ? 19.915 -20.185 17.378 1.00 64.38 83 GLU A CA 1
ATOM 657 C C . GLU A 1 83 ? 19.895 -20.196 15.844 1.00 64.38 83 GLU A C 1
ATOM 659 O O . GLU A 1 83 ? 18.862 -20.259 15.174 1.00 64.38 83 GLU A O 1
ATOM 664 N N . SER A 1 84 ? 21.099 -20.079 15.284 1.00 65.25 84 SER A N 1
ATOM 665 C CA . SER A 1 84 ? 21.430 -20.424 13.907 1.00 65.25 84 SER A CA 1
ATOM 666 C C . SER A 1 84 ? 21.096 -21.900 13.667 1.00 65.25 84 SER A C 1
ATOM 668 O O . SER A 1 84 ? 21.978 -22.757 13.723 1.00 65.25 84 SER A O 1
ATOM 670 N N . ASN A 1 85 ? 19.832 -22.210 13.381 1.00 62.84 85 ASN A N 1
ATOM 671 C CA . ASN A 1 85 ? 19.467 -23.497 12.806 1.00 62.84 85 ASN A CA 1
ATOM 672 C C . ASN A 1 85 ? 19.849 -23.478 11.320 1.00 62.84 85 ASN A C 1
ATOM 674 O O . ASN A 1 85 ? 19.022 -23.218 10.445 1.00 62.84 85 ASN A O 1
ATOM 678 N N . ASP A 1 86 ? 21.142 -23.689 11.082 1.00 64.19 86 ASP A N 1
ATOM 679 C CA . ASP A 1 86 ? 21.725 -24.083 9.803 1.00 64.19 86 ASP A CA 1
ATOM 680 C C . ASP A 1 86 ? 21.233 -25.507 9.502 1.00 64.19 86 ASP A C 1
ATOM 682 O O . ASP A 1 86 ? 21.929 -26.494 9.735 1.00 64.19 86 ASP A O 1
ATOM 686 N N . ASP A 1 87 ? 19.960 -25.611 9.111 1.00 62.09 87 ASP A N 1
ATOM 687 C CA . ASP A 1 87 ? 19.411 -26.829 8.522 1.00 62.09 87 ASP A CA 1
ATOM 688 C C . ASP A 1 87 ? 19.816 -26.816 7.048 1.00 62.09 87 ASP A C 1
ATOM 690 O O . ASP A 1 87 ? 19.075 -26.393 6.156 1.00 62.09 87 ASP A O 1
ATOM 694 N N . ASP A 1 88 ? 21.070 -27.212 6.834 1.00 62.59 88 ASP A N 1
ATOM 695 C CA . ASP A 1 88 ? 21.484 -27.954 5.651 1.00 62.59 88 ASP A CA 1
ATOM 696 C C . ASP A 1 88 ? 20.503 -29.128 5.479 1.00 62.59 88 ASP A C 1
ATOM 698 O O . ASP A 1 88 ? 20.733 -30.214 6.008 1.00 62.59 88 ASP A O 1
ATOM 702 N N . ASP A 1 89 ? 19.406 -28.925 4.748 1.00 61.09 89 ASP A N 1
ATOM 703 C CA . ASP A 1 89 ? 18.657 -30.048 4.192 1.00 61.09 89 ASP A CA 1
ATOM 704 C C . ASP A 1 89 ? 18.158 -29.728 2.776 1.00 61.09 89 ASP A C 1
ATOM 706 O O . ASP A 1 89 ? 17.191 -29.004 2.526 1.00 61.09 89 ASP A O 1
ATOM 710 N N . ASP A 1 90 ? 18.898 -30.345 1.860 1.00 62.41 90 ASP A N 1
ATOM 711 C CA . ASP A 1 90 ? 18.517 -30.773 0.528 1.00 62.41 90 ASP A CA 1
ATOM 712 C C . ASP A 1 90 ? 18.447 -29.718 -0.582 1.00 62.41 90 ASP A C 1
ATOM 714 O O . ASP A 1 90 ? 17.409 -29.170 -0.959 1.00 62.41 90 ASP A O 1
ATOM 718 N N . GLU A 1 91 ? 19.608 -29.588 -1.232 1.00 63.28 91 GLU A N 1
ATOM 719 C CA . GLU A 1 91 ? 19.749 -29.518 -2.686 1.00 63.28 91 GLU A CA 1
ATOM 720 C C . GLU A 1 91 ? 18.690 -30.395 -3.393 1.00 63.28 91 GLU A C 1
ATOM 722 O O . GLU A 1 91 ? 18.930 -31.548 -3.756 1.00 63.28 91 GLU A O 1
ATOM 727 N N . LEU A 1 92 ? 17.495 -29.850 -3.634 1.00 62.22 92 LEU A N 1
ATOM 728 C CA . LEU A 1 92 ? 16.627 -30.366 -4.683 1.00 62.22 92 LEU A CA 1
ATOM 729 C C . LEU A 1 92 ? 17.292 -30.010 -6.008 1.00 62.22 92 LEU A C 1
ATOM 731 O O . LEU A 1 92 ? 17.112 -28.917 -6.547 1.00 62.22 92 LEU A O 1
ATOM 735 N N . ASP A 1 93 ? 18.099 -30.956 -6.479 1.00 59.81 93 ASP A N 1
ATOM 736 C CA . ASP A 1 93 ? 18.652 -31.025 -7.819 1.00 59.81 93 ASP A CA 1
ATOM 737 C C . ASP A 1 93 ? 17.548 -30.713 -8.840 1.00 59.81 93 ASP A C 1
ATOM 739 O O . ASP A 1 93 ? 16.668 -31.525 -9.139 1.00 59.81 93 ASP A O 1
ATOM 743 N N . ALA A 1 94 ? 17.560 -29.479 -9.343 1.00 59.75 94 ALA A N 1
ATOM 744 C CA . ALA A 1 94 ? 16.630 -29.004 -10.357 1.00 59.75 94 ALA A CA 1
ATOM 745 C C . ALA A 1 94 ? 16.903 -29.637 -11.738 1.00 59.75 94 ALA A C 1
ATOM 747 O O . ALA A 1 94 ? 16.275 -29.231 -12.720 1.00 59.75 94 A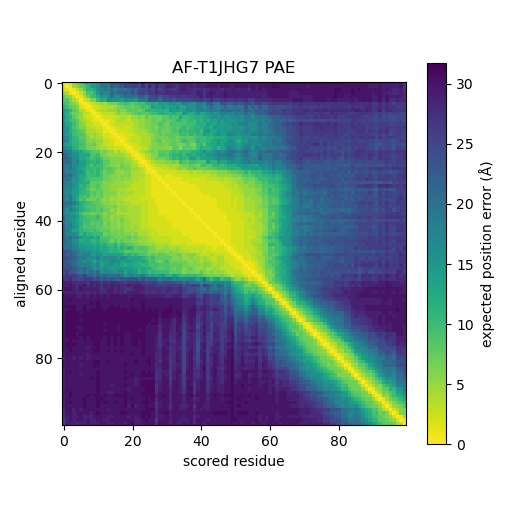LA A O 1
ATOM 748 N N . ASP A 1 95 ? 17.785 -30.641 -11.823 1.00 60.97 95 ASP A N 1
ATOM 749 C CA . ASP A 1 95 ? 18.009 -31.443 -13.025 1.00 60.97 95 ASP A CA 1
ATOM 750 C C . ASP A 1 95 ? 16.930 -32.530 -13.259 1.00 60.97 95 ASP A C 1
ATOM 752 O O . ASP A 1 95 ? 16.973 -33.193 -14.296 1.00 60.97 95 ASP A O 1
ATOM 756 N N . ASP A 1 96 ? 15.903 -32.672 -12.401 1.00 59.50 96 ASP A N 1
ATOM 757 C CA . ASP A 1 96 ? 14.743 -33.566 -12.649 1.00 59.50 96 ASP A CA 1
ATOM 758 C C . ASP A 1 96 ? 13.463 -32.846 -13.132 1.00 59.50 96 ASP A C 1
ATOM 760 O O . ASP A 1 96 ? 12.350 -33.365 -13.044 1.00 59.50 96 ASP A O 1
ATOM 764 N N . MET A 1 97 ? 13.582 -31.649 -13.716 1.00 64.06 97 MET A N 1
ATOM 765 C CA . MET A 1 97 ? 12.534 -31.124 -14.606 1.00 64.06 97 MET A CA 1
ATOM 766 C C . MET A 1 97 ? 12.818 -31.594 -16.035 1.00 64.06 97 MET A C 1
ATOM 768 O O . MET A 1 97 ? 13.230 -30.829 -16.909 1.00 64.06 97 MET A O 1
ATOM 772 N N . ASN A 1 98 ? 12.611 -32.892 -16.261 1.00 62.47 98 ASN A N 1
ATOM 773 C CA . ASN A 1 98 ? 12.613 -33.506 -17.581 1.00 62.47 98 ASN A CA 1
ATOM 774 C C . ASN A 1 98 ? 11.608 -32.782 -18.498 1.00 62.47 98 ASN A C 1
ATOM 776 O O . ASN A 1 98 ? 10.396 -32.975 -18.386 1.00 62.47 98 ASN A O 1
ATOM 780 N N . TYR A 1 99 ? 12.122 -31.959 -19.413 1.00 61.69 99 TYR A N 1
ATOM 781 C CA . TYR A 1 99 ? 11.367 -31.451 -20.553 1.00 61.69 99 TYR A CA 1
ATOM 782 C C . TYR A 1 99 ? 11.030 -32.625 -21.489 1.00 61.69 99 TYR A C 1
ATOM 784 O O . TYR A 1 99 ? 11.940 -33.249 -22.036 1.00 61.69 99 TYR A O 1
ATOM 792 N N . ASP A 1 100 ? 9.736 -32.898 -21.675 1.00 59.41 100 ASP A N 1
ATOM 793 C CA . ASP A 1 100 ? 9.192 -33.623 -22.838 1.00 59.41 100 ASP A CA 1
ATOM 794 C C . ASP A 1 100 ? 8.565 -32.613 -23.815 1.00 59.41 100 ASP A C 1
ATOM 796 O O . ASP A 1 100 ? 7.804 -31.732 -23.342 1.00 59.41 100 ASP A O 1
#

Sequence (100 aa):
MNPPSLFPSLLPRPVDPLWFSVDRPCDDENELVQQESEHQSWLTAIAHKDNDVAPIGKTASENFDDEDDTEEEDDDNDDDDSESNDDDDDELDADDMNYD

Solvent-accessible surface area (backbone atoms only — not comparable to full-atom values): 7368 Å² total; per-residue (Å²): 134,84,77,83,75,92,68,81,83,87,70,78,73,96,71,46,70,92,84,53,64,87,87,64,92,75,61,64,67,62,53,50,53,50,53,52,51,53,50,51,51,51,52,52,53,61,74,56,56,69,70,86,60,71,56,93,91,57,63,89,82,76,79,82,86,84,85,81,83,84,79,83,84,85,78,81,74,83,74,82,74,80,77,79,78,79,73,86,74,74,89,74,68,76,84,74,71,76,85,127

Secondary structure (DSSP, 8-state):
-PPPP-SPP-SPPS--TTT--SS----HHHHHHHHHHHHHHHHHHHHTTTTT-PPTT--TTSSSSS---------------------------GGG----

InterPro domains:
  IPR026182 Anaphase-promoting complex subunit 15 [PF15243] (6-92)
  IPR026182 Anaphase-promoting complex subunit 15 [PTHR22526] (6-98)

Mean predicted aligned error: 19.04 Å

pLDDT: mean 76.66, std 16.42, range [50.16, 98.69]